Protein AF-A0A6B3GZD2-F1 (afdb_monomer_lite)

pLDDT: mean 93.75, std 8.63, range [59.81, 98.31]

Radius of gyration: 13.54 Å; chains: 1; bounding box: 31×10×30 Å

Structure (mmCIF, N/CA/C/O backbone):
data_AF-A0A6B3GZD2-F1
#
_entry.id   AF-A0A6B3GZD2-F1
#
loop_
_atom_site.group_PDB
_atom_site.id
_atom_site.type_symbol
_atom_site.label_atom_id
_atom_site.label_alt_id
_atom_site.label_comp_id
_atom_site.label_asym_id
_atom_site.label_entity_id
_atom_site.label_seq_id
_atom_site.pdbx_PDB_ins_code
_atom_site.Cartn_x
_atom_site.Cartn_y
_atom_site.Cartn_z
_atom_site.occupancy
_atom_site.B_iso_or_equiv
_atom_site.auth_seq_id
_atom_site.auth_comp_id
_atom_site.auth_asym_id
_atom_site.auth_atom_id
_atom_site.pdbx_PDB_model_num
ATOM 1 N N . MET A 1 1 ? -17.064 0.209 -13.773 1.00 59.81 1 MET A N 1
ATOM 2 C CA . MET A 1 1 ? -16.033 0.989 -14.487 1.00 59.81 1 MET A CA 1
ATOM 3 C C . MET A 1 1 ? -16.661 2.251 -15.068 1.00 59.81 1 MET A C 1
ATOM 5 O O . MET A 1 1 ? -17.192 2.236 -16.169 1.00 59.81 1 MET A O 1
ATOM 9 N N . ALA A 1 2 ? -16.662 3.304 -14.253 1.00 66.56 2 ALA A N 1
ATOM 10 C CA . ALA A 1 2 ? -16.792 4.722 -14.588 1.00 66.56 2 ALA A CA 1
ATOM 11 C C . ALA A 1 2 ? -16.232 5.450 -13.349 1.00 66.56 2 ALA A C 1
ATOM 13 O O . ALA A 1 2 ? -16.716 5.195 -12.249 1.00 66.56 2 ALA A O 1
ATOM 14 N N . GLY A 1 3 ? -15.164 6.241 -13.493 1.00 83.69 3 GLY A N 1
ATOM 15 C CA . GLY A 1 3 ? -14.498 6.928 -12.369 1.00 83.69 3 GLY A CA 1
ATOM 16 C C . GLY A 1 3 ? -13.357 6.168 -11.673 1.00 83.69 3 GLY A C 1
ATOM 17 O O . GLY A 1 3 ? -12.846 6.645 -10.667 1.00 83.69 3 GLY A O 1
ATOM 18 N N . GLU A 1 4 ? -12.933 5.015 -12.192 1.00 85.56 4 GLU A N 1
ATOM 19 C CA . GLU A 1 4 ? -11.760 4.299 -11.678 1.00 85.56 4 GLU A CA 1
ATOM 20 C C . GLU A 1 4 ? -10.500 4.747 -12.431 1.00 85.56 4 GLU A C 1
ATOM 22 O O . GLU A 1 4 ? -10.419 4.608 -13.653 1.00 85.56 4 GLU A O 1
ATOM 27 N N . THR A 1 5 ? -9.523 5.301 -11.710 1.00 89.75 5 THR A N 1
ATOM 28 C CA . THR A 1 5 ? -8.225 5.689 -12.278 1.00 89.75 5 THR A CA 1
ATOM 29 C C . THR A 1 5 ? -7.275 4.505 -12.194 1.00 89.75 5 THR A C 1
ATOM 31 O O . THR A 1 5 ? -6.681 4.244 -11.150 1.00 89.75 5 THR A O 1
ATOM 34 N N . VAL A 1 6 ? -7.127 3.781 -13.300 1.00 94.31 6 VAL A N 1
ATOM 35 C CA . VAL A 1 6 ? -6.194 2.655 -13.382 1.00 94.31 6 VAL A CA 1
ATOM 36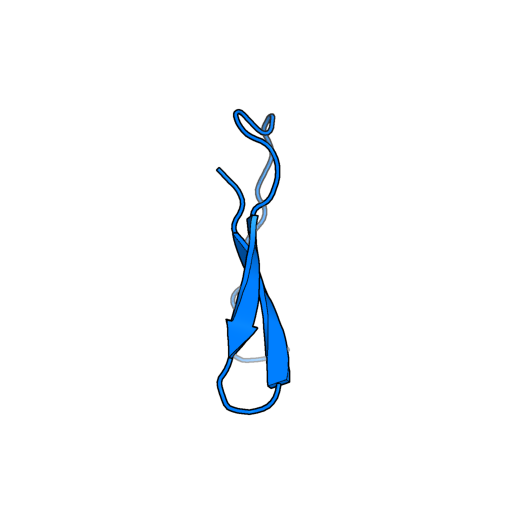 C C . VAL A 1 6 ? -4.762 3.184 -13.465 1.00 94.31 6 VAL A C 1
ATOM 38 O O . VAL A 1 6 ? -4.427 3.948 -14.369 1.00 94.31 6 VAL A O 1
ATOM 41 N N . ILE A 1 7 ? -3.909 2.760 -12.531 1.00 93.69 7 ILE A N 1
ATOM 42 C CA . ILE A 1 7 ? -2.479 3.092 -12.496 1.00 93.69 7 ILE A CA 1
ATOM 43 C C . ILE A 1 7 ? -1.681 1.787 -12.560 1.00 93.69 7 ILE A C 1
ATOM 45 O O . ILE A 1 7 ? -1.988 0.836 -11.847 1.00 93.69 7 ILE A O 1
ATOM 49 N N . THR A 1 8 ? -0.648 1.742 -13.405 1.00 96.25 8 THR A N 1
ATOM 50 C CA . THR A 1 8 ? 0.308 0.625 -13.487 1.00 96.25 8 THR A CA 1
ATOM 51 C C . THR A 1 8 ? 1.694 1.115 -13.086 1.00 96.25 8 THR A C 1
ATOM 53 O O . THR A 1 8 ? 2.157 2.130 -13.604 1.00 96.25 8 THR A O 1
ATOM 56 N N . VAL A 1 9 ? 2.359 0.397 -12.180 1.00 94.81 9 VAL A N 1
ATOM 57 C CA . VAL A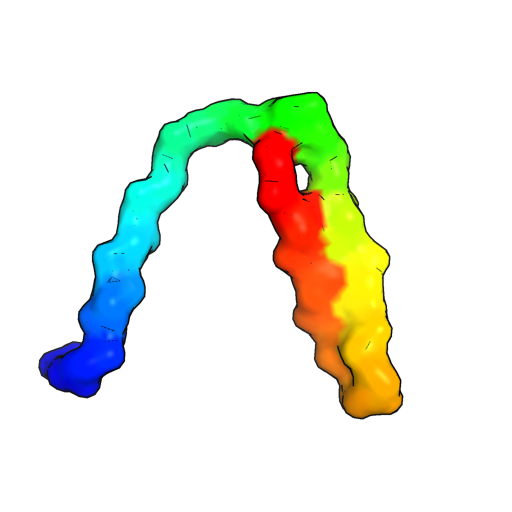 1 9 ? 3.712 0.711 -11.699 1.00 94.81 9 VAL A CA 1
ATOM 58 C C . VAL A 1 9 ? 4.597 -0.518 -11.881 1.00 94.81 9 VAL A C 1
ATOM 60 O O . VAL A 1 9 ? 4.210 -1.617 -11.492 1.00 94.81 9 VAL A O 1
ATOM 63 N N . VAL A 1 10 ? 5.780 -0.332 -12.468 1.00 97.56 10 VAL A N 1
ATOM 64 C CA . VAL A 1 10 ? 6.802 -1.375 -12.638 1.00 97.56 10 VAL A CA 1
ATOM 65 C C . VAL A 1 10 ? 8.138 -0.816 -12.164 1.00 97.56 10 VAL A C 1
ATOM 67 O O . VAL A 1 10 ? 8.522 0.285 -12.554 1.00 97.56 10 VAL A O 1
ATOM 70 N N . GLY A 1 11 ? 8.844 -1.571 -11.329 1.00 97.00 11 GLY A N 1
ATOM 71 C CA . GLY A 1 11 ? 10.132 -1.176 -10.772 1.00 97.00 11 GLY A CA 1
ATOM 72 C C . GLY A 1 11 ? 10.600 -2.148 -9.696 1.00 97.00 11 GLY A C 1
ATOM 73 O O . GLY A 1 11 ? 9.928 -3.141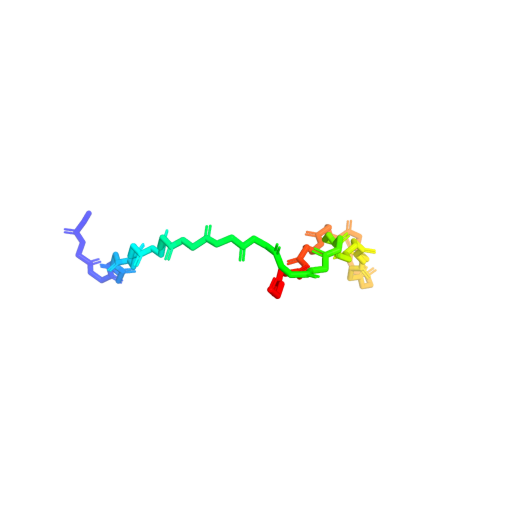 -9.414 1.00 97.00 11 GLY A O 1
ATOM 74 N N . ASN A 1 12 ? 11.749 -1.841 -9.099 1.00 97.62 12 ASN A N 1
ATOM 75 C CA . ASN A 1 12 ? 12.271 -2.559 -7.940 1.00 97.62 12 ASN A CA 1
ATOM 76 C C . ASN A 1 12 ? 11.950 -1.770 -6.671 1.00 97.62 12 ASN A C 1
ATOM 78 O O . ASN A 1 12 ? 12.037 -0.544 -6.684 1.00 97.62 12 ASN A O 1
ATOM 82 N N . LEU A 1 13 ? 11.634 -2.475 -5.585 1.00 96.75 13 LEU A N 1
ATOM 83 C CA . LEU A 1 13 ? 11.612 -1.871 -4.255 1.00 96.75 13 LEU A CA 1
ATOM 84 C C . LEU A 1 13 ? 13.042 -1.511 -3.855 1.00 96.75 13 LEU A C 1
ATOM 86 O O . LEU A 1 13 ? 13.959 -2.307 -4.086 1.00 96.75 13 LEU A O 1
ATOM 90 N N . VAL A 1 14 ? 13.230 -0.327 -3.279 1.00 96.62 14 VAL A N 1
ATOM 91 C CA . VAL A 1 14 ? 14.560 0.115 -2.817 1.00 96.62 14 VAL A CA 1
ATOM 92 C C . VAL A 1 14 ? 14.735 -0.009 -1.308 1.00 96.62 14 VAL A C 1
ATOM 94 O O . VAL A 1 14 ? 15.869 -0.026 -0.844 1.00 96.62 14 VAL A O 1
ATOM 97 N N . ASP A 1 15 ? 13.630 -0.144 -0.575 1.00 97.81 15 ASP A N 1
ATOM 98 C CA . ASP A 1 15 ? 13.570 -0.365 0.869 1.00 97.81 15 ASP A CA 1
ATOM 99 C C . ASP A 1 15 ? 12.509 -1.443 1.188 1.00 97.81 15 ASP A C 1
ATOM 101 O O . ASP A 1 15 ? 11.627 -1.735 0.371 1.00 97.81 15 ASP A O 1
ATOM 105 N N . ASP A 1 16 ? 12.555 -2.010 2.397 1.00 97.81 16 ASP A N 1
ATOM 106 C CA . ASP A 1 16 ? 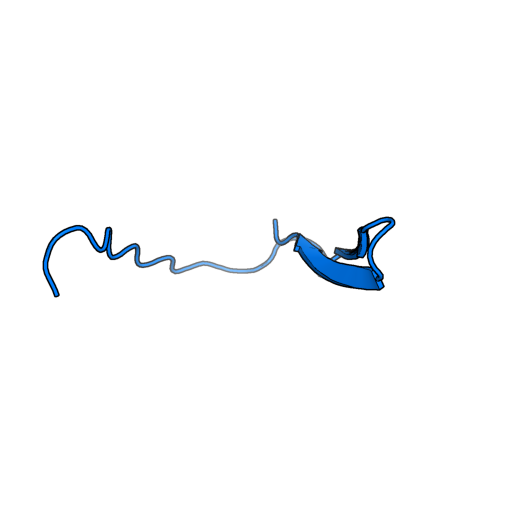11.502 -2.907 2.888 1.00 97.81 16 ASP A CA 1
ATOM 107 C C . ASP A 1 16 ? 10.165 -2.154 3.081 1.00 97.81 16 ASP A 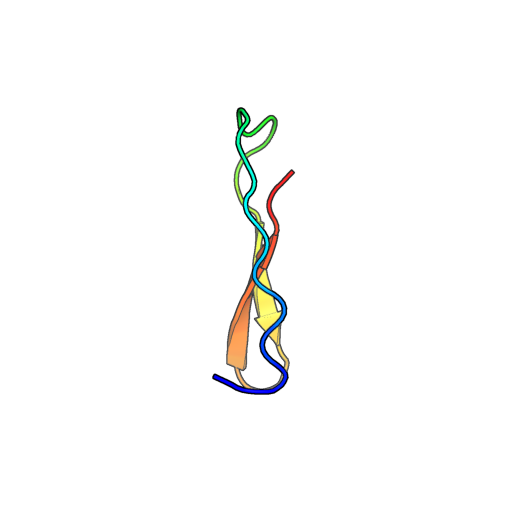C 1
ATOM 109 O O . ASP A 1 16 ? 10.163 -0.996 3.517 1.00 97.81 16 ASP A O 1
ATOM 113 N N . PRO A 1 17 ? 8.999 -2.784 2.822 1.00 96.62 17 PRO A N 1
ATOM 114 C CA . PRO A 1 17 ? 7.705 -2.152 3.065 1.00 96.62 17 PRO A CA 1
ATOM 115 C C . PRO A 1 17 ? 7.475 -1.830 4.547 1.00 96.62 17 PRO A C 1
ATOM 117 O O . PRO A 1 17 ? 7.557 -2.701 5.414 1.00 96.62 17 PRO A O 1
ATOM 120 N N . GLU A 1 18 ? 7.091 -0.590 4.844 1.00 97.75 18 GLU A N 1
ATOM 121 C CA . GLU A 1 18 ? 6.711 -0.190 6.202 1.00 97.75 18 GLU A CA 1
ATOM 122 C C . GLU A 1 18 ? 5.225 -0.477 6.452 1.00 97.75 18 GLU A C 1
ATOM 124 O O . GLU A 1 18 ? 4.366 0.046 5.737 1.00 97.75 18 GLU A O 1
ATOM 129 N N . LEU A 1 19 ? 4.911 -1.233 7.510 1.00 97.75 19 LEU A N 1
ATOM 130 C CA . LEU A 1 19 ? 3.538 -1.493 7.955 1.00 97.75 19 LEU A CA 1
ATOM 131 C C . LEU A 1 19 ? 3.170 -0.635 9.171 1.00 97.75 19 LEU A C 1
ATOM 133 O O . LEU A 1 19 ? 3.879 -0.623 10.179 1.00 97.75 19 LEU A O 1
ATOM 137 N N . ARG A 1 20 ? 2.028 0.054 9.101 1.00 97.00 20 ARG A N 1
ATOM 138 C CA . ARG A 1 20 ? 1.463 0.851 10.203 1.00 97.00 20 ARG A CA 1
ATOM 139 C C . ARG A 1 20 ? -0.037 0.600 10.339 1.00 97.00 20 ARG A C 1
ATOM 141 O O . ARG A 1 20 ? -0.681 0.143 9.400 1.00 97.00 20 ARG A O 1
ATOM 148 N N . PHE A 1 21 ? -0.592 0.944 11.499 1.00 97.94 21 PHE A N 1
ATOM 149 C CA . PHE A 1 21 ? -2.028 0.865 11.764 1.00 97.94 21 PHE A CA 1
ATOM 150 C C . PHE A 1 21 ? -2.612 2.257 11.997 1.00 97.94 21 PHE A C 1
ATOM 152 O O . PHE A 1 21 ? -2.014 3.085 12.688 1.00 97.94 21 PHE A O 1
ATOM 159 N N . THR A 1 22 ? -3.781 2.520 11.420 1.00 97.50 22 THR A N 1
ATOM 160 C CA . THR A 1 22 ? -4.567 3.716 11.735 1.00 97.50 22 THR A CA 1
ATOM 161 C C . THR A 1 22 ? -5.135 3.618 13.160 1.00 97.50 22 THR A C 1
ATOM 163 O O . THR A 1 22 ? -5.234 2.519 13.707 1.00 97.50 22 THR A O 1
ATOM 166 N N . PRO A 1 23 ? -5.602 4.728 13.763 1.00 97.75 23 PRO A N 1
ATOM 167 C CA . PRO A 1 23 ? -6.311 4.676 15.047 1.00 97.75 23 PRO A CA 1
ATOM 168 C C . PRO A 1 23 ? -7.573 3.802 15.023 1.00 97.75 23 PRO A C 1
ATOM 170 O O . PRO A 1 23 ? -7.958 3.244 16.043 1.00 97.75 23 PRO A O 1
ATOM 173 N N . SER A 1 24 ? -8.204 3.655 13.854 1.00 97.94 24 SER A N 1
ATOM 174 C CA . SER A 1 24 ? -9.335 2.745 13.638 1.00 97.94 24 SER A CA 1
ATOM 175 C C . SER A 1 24 ? -8.922 1.278 13.441 1.00 97.94 24 SER A C 1
ATOM 177 O O . SER A 1 24 ? -9.785 0.436 13.209 1.00 97.94 24 SER A O 1
ATOM 179 N N . GLY A 1 25 ? -7.625 0.962 13.518 1.00 97.06 25 GLY A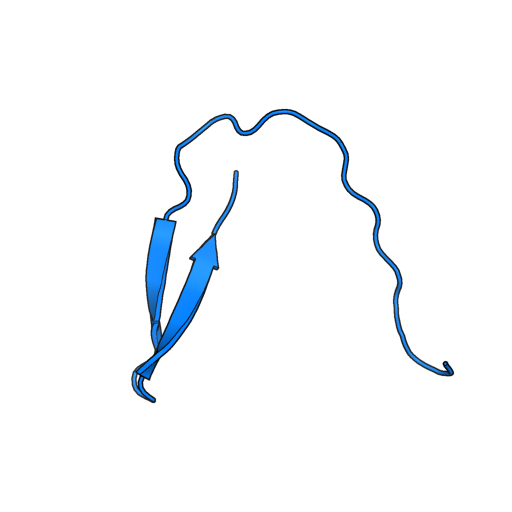 N 1
ATOM 180 C CA . GLY A 1 25 ? -7.085 -0.394 13.406 1.00 97.06 25 GLY A CA 1
ATOM 181 C C . GLY A 1 25 ? -6.867 -0.892 11.975 1.00 97.06 25 GLY A C 1
ATOM 182 O O . GLY A 1 25 ? -6.530 -2.059 11.792 1.00 97.06 25 GLY A O 1
ATOM 183 N N . ALA A 1 26 ? -7.034 -0.047 10.953 1.00 98.31 26 ALA A N 1
ATOM 184 C CA . ALA A 1 26 ? -6.794 -0.438 9.566 1.00 98.31 26 ALA A CA 1
ATOM 185 C C . ALA A 1 26 ? -5.288 -0.489 9.267 1.00 98.31 26 ALA A C 1
ATOM 187 O O . ALA A 1 26 ? -4.546 0.427 9.620 1.00 98.31 26 ALA A O 1
ATOM 188 N N . ALA A 1 27 ? -4.841 -1.549 8.598 1.00 97.88 27 ALA A N 1
ATOM 189 C CA . ALA A 1 27 ? -3.451 -1.712 8.190 1.00 97.88 27 ALA A CA 1
ATOM 190 C C . ALA A 1 27 ? -3.145 -0.889 6.924 1.00 97.88 27 ALA A C 1
ATOM 192 O O . ALA A 1 27 ? -3.913 -0.916 5.963 1.00 97.88 27 ALA A O 1
ATOM 193 N N . VAL A 1 28 ? -2.011 -0.183 6.911 1.00 97.81 28 VAL A N 1
ATOM 194 C CA . VAL A 1 28 ? -1.523 0.606 5.769 1.00 97.81 28 VAL A CA 1
ATOM 195 C C . VAL A 1 28 ? -0.054 0.281 5.526 1.00 97.81 28 VAL A C 1
ATOM 197 O O . VAL A 1 28 ? 0.764 0.378 6.443 1.00 97.81 28 VAL A O 1
ATOM 200 N N . ALA A 1 29 ? 0.275 -0.075 4.285 1.00 97.62 29 ALA A N 1
ATOM 201 C CA . ALA A 1 29 ? 1.638 -0.345 3.845 1.00 97.62 29 ALA A CA 1
ATOM 202 C C . ALA A 1 29 ? 2.169 0.803 2.977 1.00 97.62 29 ALA A C 1
ATOM 204 O O . ALA A 1 29 ? 1.458 1.312 2.106 1.00 97.62 29 ALA A O 1
ATOM 205 N N . LYS A 1 30 ? 3.424 1.195 3.202 1.00 96.44 30 LYS A N 1
ATOM 206 C CA . LYS A 1 30 ? 4.144 2.165 2.371 1.00 96.44 30 LYS A CA 1
ATOM 207 C C . LYS A 1 30 ? 5.294 1.467 1.652 1.00 96.44 30 LYS A C 1
ATOM 209 O O . LYS A 1 30 ? 6.084 0.774 2.284 1.00 96.44 30 LYS A O 1
ATOM 214 N N . PHE A 1 31 ? 5.394 1.715 0.352 1.00 96.12 31 PHE A N 1
ATOM 215 C CA . PHE A 1 31 ? 6.442 1.200 -0.525 1.00 96.12 31 PHE A CA 1
ATOM 216 C C . PHE A 1 31 ? 7.292 2.369 -1.037 1.00 96.12 31 PHE A C 1
ATOM 218 O O . PHE A 1 31 ? 6.756 3.468 -1.235 1.00 96.12 31 PHE A O 1
ATOM 225 N N . ARG A 1 32 ? 8.595 2.143 -1.224 1.00 93.00 32 ARG A N 1
ATOM 226 C CA . ARG A 1 32 ? 9.523 3.087 -1.852 1.00 93.00 32 ARG A CA 1
ATOM 227 C C . ARG A 1 32 ? 10.328 2.387 -2.938 1.00 93.00 32 ARG A C 1
ATOM 229 O O . ARG A 1 32 ? 10.742 1.226 -2.716 1.00 93.00 32 ARG A O 1
#

Secondary structure (DSSP, 8-state):
--S----------SSPPEEEE-TT--EEEE--

Sequence (32 aa):
MAGETVITVVGNLVDDPELRFTPSGAAVAKFR

Foldseek 3Di:
DPPDDDDDDDDDFPDDWDWDADPVGDIDIDTD